Protein AF-A0A9P7A3I8-F1 (afdb_monomer_lite)

Foldseek 3Di:
DAAAPPCQQVVLCVVQVFDDDDDDPRAWPDPAKDKGDFDDDPNDTDIDIDFTGCNRPVDHVVVRVVRVVVVVVVVVVVVVVVVVVD

Sequence (86 aa):
MGATGSGKSTFINKASGSNLPVGRGLESCTSEVRTSRPFVVSGRVVTLIDTPGFDDTSRSDTDILTMIAAYLSKTYVIRLQYISSG

InterPro domains:
  IPR006073 GTP binding domain [PF01926] (1-59)
  IPR027417 P-loop containing nucleoside triphosphate hydrolase [G3DSA:3.40.50.300] (1-82)
  IPR027417 P-loop containing nucleoside triphosphate hydrolase [SSF52540] (1-74)

Organism: NCBI:txid48579

Secondary structure (DSSP, 8-state):
---TTSSHHHHHHHHHT------SSSS---SS-EEPPPEEETTEEE--EE---SS-TTS-HHHHHHHHHHHHHHHHHHHHHHHHT-

pLDDT: mean 81.31, std 13.37, range [46.69, 96.75]

Structure (mmCIF, N/CA/C/O backbone):
data_AF-A0A9P7A3I8-F1
#
_entry.id   AF-A0A9P7A3I8-F1
#
loop_
_atom_site.group_PDB
_atom_site.id
_atom_site.type_symbol
_atom_site.label_atom_id
_atom_site.label_alt_id
_atom_site.label_comp_id
_atom_site.label_asym_id
_atom_site.label_entity_id
_atom_site.label_seq_id
_atom_site.pdbx_PDB_ins_code
_atom_site.Cartn_x
_atom_site.Cartn_y
_atom_site.Cartn_z
_atom_site.occupancy
_atom_site.B_iso_or_equiv
_atom_site.auth_seq_id
_atom_site.auth_comp_id
_atom_site.auth_asym_id
_atom_site.auth_atom_id
_atom_site.pdbx_PDB_model_num
ATOM 1 N N . MET A 1 1 ? 3.966 -5.871 -0.506 1.00 76.06 1 MET A N 1
ATOM 2 C CA . MET A 1 1 ? 4.590 -5.618 -1.825 1.00 76.06 1 MET A CA 1
ATOM 3 C C . MET A 1 1 ? 4.627 -6.927 -2.602 1.00 76.06 1 MET A C 1
ATOM 5 O O . MET A 1 1 ? 4.559 -7.978 -1.978 1.00 76.06 1 MET A O 1
ATOM 9 N N . GLY A 1 2 ? 4.672 -6.877 -3.931 1.00 79.06 2 GLY A N 1
ATOM 10 C CA . GLY A 1 2 ? 4.716 -8.064 -4.794 1.00 79.06 2 GLY A CA 1
ATOM 11 C C . GLY A 1 2 ? 4.597 -7.689 -6.272 1.00 79.06 2 GLY A C 1
ATOM 12 O O . GLY A 1 2 ? 4.198 -6.559 -6.576 1.00 79.06 2 GLY A O 1
ATOM 13 N N . ALA A 1 3 ? 4.923 -8.623 -7.168 1.00 81.25 3 ALA A N 1
ATOM 14 C CA . ALA A 1 3 ? 4.941 -8.413 -8.619 1.00 81.25 3 ALA A CA 1
ATOM 15 C C . ALA A 1 3 ? 3.603 -7.901 -9.186 1.00 81.25 3 ALA A C 1
ATOM 17 O O . ALA A 1 3 ? 2.535 -8.047 -8.574 1.00 81.25 3 ALA A O 1
ATOM 18 N N . THR A 1 4 ? 3.645 -7.265 -10.354 1.00 79.31 4 THR A N 1
ATOM 19 C CA . THR A 1 4 ? 2.435 -6.864 -11.088 1.00 79.31 4 THR A CA 1
ATOM 20 C C . THR A 1 4 ? 1.594 -8.100 -11.432 1.00 79.31 4 THR A C 1
ATOM 22 O O . THR A 1 4 ? 2.124 -9.182 -11.657 1.00 79.31 4 THR A O 1
ATOM 25 N N . GLY A 1 5 ? 0.264 -7.987 -11.364 1.00 79.44 5 GLY A N 1
ATOM 26 C CA . GLY A 1 5 ? -0.639 -9.124 -11.599 1.00 79.44 5 GLY A CA 1
ATOM 27 C C . GLY A 1 5 ? -0.771 -10.134 -10.447 1.00 79.44 5 GLY A C 1
ATOM 28 O O . GLY A 1 5 ? -1.634 -11.002 -10.508 1.00 79.44 5 GLY A O 1
ATOM 29 N N . SER A 1 6 ? -0.026 -9.997 -9.342 1.00 85.94 6 SER A N 1
ATOM 30 C CA . SER A 1 6 ? -0.079 -10.951 -8.214 1.00 85.94 6 SER A CA 1
ATOM 31 C C . SER A 1 6 ? -1.372 -10.926 -7.375 1.00 85.94 6 SER A C 1
ATOM 33 O O . SER A 1 6 ? -1.469 -11.617 -6.363 1.00 85.94 6 SER A O 1
ATOM 35 N N . GLY A 1 7 ? -2.361 -10.106 -7.747 1.00 88.38 7 GLY A N 1
ATOM 36 C CA . GLY A 1 7 ? -3.670 -10.060 -7.085 1.00 88.38 7 GLY A CA 1
ATOM 37 C C . GLY A 1 7 ? -3.777 -9.146 -5.857 1.00 88.38 7 GLY A C 1
ATOM 38 O O . GLY A 1 7 ? -4.777 -9.227 -5.147 1.00 88.38 7 GLY A O 1
ATOM 39 N N . LYS A 1 8 ? -2.811 -8.249 -5.610 1.00 89.50 8 LYS A N 1
ATOM 40 C CA . LYS A 1 8 ? -2.795 -7.321 -4.451 1.00 89.50 8 LYS A CA 1
ATOM 41 C C . LYS A 1 8 ? -4.116 -6.561 -4.257 1.00 89.50 8 LYS A C 1
ATOM 43 O O . LYS A 1 8 ? -4.775 -6.733 -3.233 1.00 89.50 8 LYS A O 1
ATOM 48 N N . SER A 1 9 ? -4.553 -5.806 -5.265 1.00 89.19 9 SER A N 1
ATOM 49 C CA . SER A 1 9 ? -5.788 -5.012 -5.208 1.00 89.19 9 SER A CA 1
ATOM 50 C C . SER A 1 9 ? -7.035 -5.888 -5.034 1.00 89.19 9 SER A C 1
ATOM 52 O O . SER A 1 9 ? -7.964 -5.527 -4.314 1.00 89.19 9 SER A O 1
ATOM 54 N N . THR A 1 10 ? -7.039 -7.088 -5.629 1.00 92.31 10 THR A N 1
ATOM 55 C CA . THR A 1 10 ? -8.136 -8.060 -5.464 1.00 92.31 10 THR A CA 1
ATOM 56 C C . THR A 1 10 ? -8.215 -8.567 -4.028 1.00 92.31 10 THR A C 1
ATOM 58 O O . THR A 1 10 ? -9.298 -8.600 -3.442 1.00 92.31 10 THR A O 1
ATOM 61 N N . PHE A 1 11 ? -7.073 -8.931 -3.442 1.00 93.31 11 PHE A N 1
ATOM 62 C CA . PHE A 1 11 ? -6.994 -9.351 -2.049 1.00 93.31 11 PHE A CA 1
ATOM 63 C C . PHE A 1 11 ? -7.482 -8.245 -1.112 1.00 93.31 11 PHE A C 1
ATOM 65 O O . PHE A 1 11 ? -8.316 -8.512 -0.250 1.00 93.31 11 PHE A O 1
ATOM 72 N N . ILE A 1 12 ? -7.024 -7.007 -1.315 1.00 94.75 12 ILE A N 1
ATOM 73 C CA . ILE A 1 12 ? -7.428 -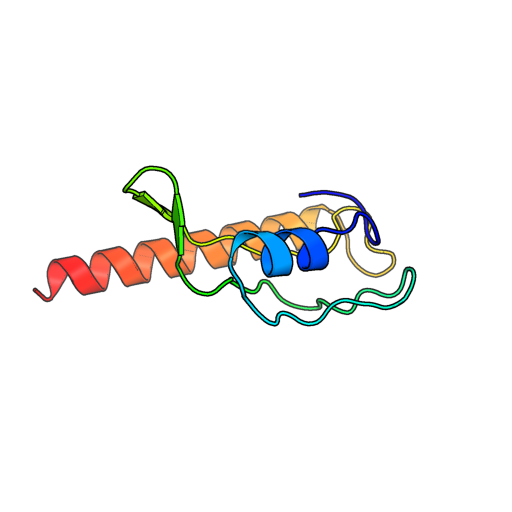5.864 -0.489 1.00 94.75 12 ILE A CA 1
ATOM 74 C C . ILE A 1 12 ? -8.941 -5.658 -0.557 1.00 94.75 12 ILE A C 1
ATOM 76 O O . ILE A 1 12 ? -9.586 -5.602 0.488 1.00 94.75 12 ILE A O 1
ATOM 80 N N . ASN A 1 13 ? -9.526 -5.628 -1.758 1.00 94.62 13 ASN A N 1
ATOM 81 C CA . ASN A 1 13 ? -10.975 -5.496 -1.920 1.00 94.62 13 ASN A CA 1
ATOM 82 C C . ASN A 1 13 ? -11.739 -6.594 -1.182 1.00 94.62 13 ASN A C 1
ATOM 84 O O . ASN A 1 13 ? -12.704 -6.300 -0.478 1.00 94.62 13 ASN A O 1
ATOM 88 N N . LYS A 1 14 ? -11.274 -7.843 -1.288 1.00 95.56 14 LYS A N 1
ATOM 89 C CA . LYS A 1 14 ? -11.913 -8.988 -0.637 1.00 95.56 14 LYS A CA 1
ATOM 90 C C . LYS A 1 14 ? -11.784 -8.950 0.886 1.00 95.56 14 LYS A C 1
ATOM 92 O O . LYS A 1 14 ? -12.744 -9.279 1.573 1.00 95.56 14 LYS A O 1
ATOM 97 N N . ALA A 1 15 ? -10.629 -8.546 1.409 1.00 95.06 15 ALA A N 1
ATOM 98 C CA . ALA A 1 15 ? -10.375 -8.489 2.846 1.00 95.06 15 ALA A CA 1
ATOM 99 C C . ALA A 1 15 ? -11.100 -7.320 3.526 1.00 95.06 15 ALA A C 1
ATOM 101 O O . ALA A 1 15 ? -11.611 -7.478 4.631 1.00 95.06 15 ALA A O 1
ATOM 102 N N . SER A 1 16 ? -11.154 -6.155 2.877 1.00 95.69 16 SER A N 1
ATOM 103 C CA . SER A 1 16 ? -11.677 -4.930 3.489 1.00 95.69 16 SER A CA 1
ATOM 104 C C . SER A 1 16 ? -13.102 -4.562 3.061 1.00 95.69 16 SER A C 1
ATOM 106 O O . SER A 1 16 ? -13.634 -3.570 3.547 1.00 95.69 16 SER A O 1
ATOM 108 N N . GLY A 1 17 ? -13.671 -5.231 2.052 1.00 94.31 17 GLY A N 1
ATOM 109 C CA . GLY A 1 17 ? -14.909 -4.790 1.389 1.00 94.31 17 GLY A CA 1
ATOM 110 C C . GLY A 1 17 ? -14.761 -3.470 0.616 1.00 94.31 17 GLY A C 1
ATOM 111 O O . GLY A 1 17 ? -15.730 -2.732 0.448 1.00 94.31 17 GLY A O 1
ATOM 112 N N . SER A 1 18 ? -13.538 -3.134 0.190 1.00 94.62 18 SER A N 1
ATOM 113 C CA . SER A 1 18 ? -13.282 -1.928 -0.614 1.00 94.62 18 SER A CA 1
ATOM 114 C C . SER A 1 18 ? -13.556 -2.193 -2.092 1.00 94.62 18 SER A C 1
ATOM 116 O O . SER A 1 18 ? -13.715 -3.336 -2.511 1.00 94.62 18 SER A O 1
ATOM 118 N N . ASN A 1 19 ? -13.577 -1.121 -2.885 1.00 92.12 19 ASN A N 1
ATOM 119 C CA . ASN A 1 19 ? -13.716 -1.189 -4.336 1.00 92.12 19 ASN A CA 1
ATOM 120 C C . ASN A 1 19 ? -12.575 -0.430 -5.032 1.00 92.12 19 ASN A C 1
ATOM 122 O O . ASN A 1 19 ? -12.793 0.556 -5.735 1.00 92.12 19 ASN A O 1
ATOM 126 N N . LEU A 1 20 ? -11.340 -0.840 -4.750 1.00 88.12 20 LEU A N 1
ATOM 127 C CA . LEU A 1 20 ? -10.145 -0.336 -5.414 1.00 88.12 20 LEU A CA 1
ATOM 128 C C . LEU A 1 20 ? -10.092 -0.835 -6.864 1.00 88.12 20 LEU A C 1
ATOM 130 O O . LEU A 1 20 ? -10.472 -1.982 -7.120 1.00 88.12 20 LEU A O 1
ATOM 134 N N . PRO A 1 21 ? -9.587 -0.023 -7.806 1.00 84.00 21 PRO A N 1
ATOM 135 C CA . PRO A 1 21 ? -9.389 -0.465 -9.179 1.00 84.00 21 PRO A CA 1
ATOM 136 C C . PRO A 1 21 ? -8.467 -1.685 -9.246 1.00 84.00 21 PRO A C 1
ATOM 138 O O . PRO A 1 21 ? -7.379 -1.681 -8.676 1.00 84.00 21 PRO A O 1
ATOM 141 N N . VAL A 1 22 ? -8.904 -2.717 -9.965 1.00 81.00 22 VAL A N 1
ATOM 142 C CA . VAL A 1 22 ? -8.119 -3.923 -10.238 1.00 81.00 22 VAL A CA 1
ATOM 143 C C . VAL A 1 22 ? -7.787 -3.929 -11.724 1.00 81.00 22 VAL A C 1
ATOM 145 O O . VAL A 1 22 ? -8.693 -3.869 -12.555 1.00 81.00 22 VAL A O 1
ATOM 148 N N . GLY A 1 23 ? -6.499 -3.989 -12.061 1.00 67.88 23 GLY A N 1
ATOM 149 C CA . GLY A 1 23 ? -6.081 -4.091 -13.456 1.00 67.88 23 GLY A CA 1
ATOM 150 C C . GLY A 1 23 ? -6.444 -5.435 -14.079 1.00 67.88 23 GLY A C 1
ATOM 151 O O . GLY A 1 23 ? -6.439 -6.464 -13.402 1.00 67.88 23 GLY A O 1
ATOM 152 N N . ARG A 1 24 ? -6.772 -5.429 -15.375 1.00 60.44 24 ARG A N 1
ATOM 153 C CA . ARG A 1 24 ? -6.922 -6.651 -16.174 1.00 60.44 24 ARG A CA 1
ATOM 154 C C . ARG A 1 24 ? -5.601 -6.895 -16.911 1.00 60.44 24 ARG A C 1
ATOM 156 O O . ARG A 1 24 ? -5.257 -6.120 -17.790 1.00 60.44 24 ARG A O 1
ATOM 163 N N . GLY A 1 25 ? -4.880 -7.963 -16.567 1.00 58.72 25 GLY A N 1
ATOM 164 C CA . GLY A 1 25 ? -3.604 -8.318 -17.208 1.00 58.72 25 GLY A CA 1
ATOM 165 C C . GLY A 1 25 ? -2.362 -7.785 -16.480 1.00 58.72 25 GLY A C 1
ATOM 166 O O . GLY A 1 25 ? -2.378 -7.627 -15.261 1.00 58.72 25 GLY A O 1
ATOM 167 N N . LEU A 1 26 ? -1.273 -7.572 -17.228 1.00 50.34 26 LEU A N 1
ATOM 168 C CA . LEU A 1 26 ? 0.031 -7.117 -16.715 1.00 50.34 26 LEU A CA 1
ATOM 169 C C . LEU A 1 26 ? 0.213 -5.591 -16.762 1.00 50.34 26 LEU A C 1
ATOM 171 O O . LEU A 1 26 ? 1.215 -5.091 -16.264 1.00 50.34 26 LEU A O 1
ATOM 175 N N . GLU A 1 27 ? -0.736 -4.843 -17.330 1.00 46.69 27 GLU A N 1
ATOM 176 C CA . GLU A 1 27 ? -0.676 -3.382 -17.307 1.00 46.69 27 GLU A CA 1
ATOM 177 C C . GLU A 1 27 ? -1.022 -2.842 -15.916 1.00 46.69 27 GLU A C 1
ATOM 179 O O . GLU A 1 27 ? -2.034 -3.191 -15.297 1.00 46.69 27 GLU A O 1
ATOM 184 N N . SER A 1 28 ? -0.150 -1.970 -15.418 1.00 51.72 28 SER A N 1
ATOM 185 C CA . SER A 1 28 ? -0.268 -1.356 -14.103 1.00 51.72 28 SER A CA 1
ATOM 186 C C . SER A 1 28 ? -1.453 -0.386 -14.059 1.00 51.72 28 SER A C 1
ATOM 188 O O . SER A 1 28 ? -1.367 0.761 -14.486 1.00 51.72 28 SER A O 1
ATOM 190 N N . CYS A 1 29 ? -2.594 -0.826 -13.520 1.00 50.28 29 CYS A N 1
ATOM 191 C CA . CYS A 1 29 ? -3.752 0.052 -13.279 1.00 50.28 29 CYS A CA 1
ATOM 192 C C . CYS A 1 29 ? -3.640 0.890 -11.989 1.00 50.28 29 CYS A C 1
ATOM 194 O O . CYS A 1 29 ? -4.580 1.599 -11.610 1.00 50.28 29 CYS A O 1
ATOM 196 N N . THR A 1 30 ? -2.502 0.822 -11.299 1.00 54.56 30 THR A N 1
ATOM 197 C CA . THR A 1 30 ? -2.218 1.591 -10.085 1.00 54.56 30 THR A CA 1
ATOM 198 C C . THR A 1 30 ? -0.966 2.429 -10.304 1.00 54.56 30 THR A C 1
ATOM 200 O O . THR A 1 30 ? 0.141 1.992 -10.016 1.00 54.56 30 THR A O 1
ATOM 203 N N . SER A 1 31 ? -1.140 3.655 -10.793 1.00 59.75 31 SER A N 1
ATOM 204 C CA . SER A 1 31 ? -0.077 4.663 -10.880 1.00 59.75 31 SER A CA 1
ATOM 205 C C . SER A 1 31 ? 0.208 5.353 -9.536 1.00 59.75 31 SER A C 1
ATOM 207 O O . SER A 1 31 ? 1.161 6.129 -9.444 1.00 59.75 31 SER A O 1
ATOM 209 N N . GLU A 1 32 ? -0.578 5.062 -8.496 1.00 68.31 32 GLU A N 1
ATOM 210 C CA . GLU A 1 32 ? -0.580 5.748 -7.201 1.00 68.31 32 GLU A CA 1
ATOM 211 C C . GLU A 1 32 ? -0.778 4.765 -6.038 1.00 68.31 32 GLU A C 1
ATOM 213 O O . GLU A 1 32 ? -1.423 3.724 -6.193 1.00 68.31 32 GLU A O 1
ATOM 218 N N . VAL A 1 33 ? -0.261 5.125 -4.857 1.00 83.06 33 VAL A N 1
ATOM 219 C CA . VAL A 1 33 ? -0.547 4.430 -3.592 1.00 83.06 33 VAL A CA 1
ATOM 220 C C . VAL A 1 33 ? -1.986 4.736 -3.170 1.00 83.06 33 VAL A C 1
ATOM 222 O O . VAL A 1 33 ? -2.371 5.901 -3.073 1.00 83.06 33 VAL A O 1
ATOM 225 N N . ARG A 1 34 ? -2.783 3.701 -2.895 1.00 88.25 34 ARG A N 1
ATOM 226 C CA . ARG A 1 34 ? -4.190 3.822 -2.475 1.00 88.25 34 ARG A CA 1
ATOM 227 C C . ARG A 1 34 ? -4.426 3.095 -1.163 1.00 88.25 34 ARG A C 1
ATOM 229 O O . ARG A 1 34 ? -3.675 2.198 -0.799 1.00 88.25 34 ARG A O 1
ATOM 236 N N . THR A 1 35 ? -5.490 3.448 -0.455 1.00 91.62 35 THR A N 1
ATOM 237 C CA . THR A 1 35 ? -5.876 2.758 0.778 1.00 91.62 35 THR A CA 1
ATOM 238 C C . THR A 1 35 ? -7.258 2.162 0.699 1.00 91.62 35 THR A C 1
ATOM 240 O O . THR A 1 35 ? -8.172 2.713 0.085 1.00 91.62 35 THR A O 1
ATOM 243 N N . SER A 1 36 ? -7.415 1.031 1.376 1.00 94.12 36 SER A N 1
ATOM 244 C CA . SER A 1 36 ? -8.725 0.481 1.665 1.00 94.12 36 SER A CA 1
ATOM 245 C C . SER A 1 36 ? -9.517 1.415 2.578 1.00 94.12 36 SER A C 1
ATOM 247 O O . SER A 1 36 ? -8.963 2.238 3.313 1.00 94.12 36 SER A O 1
ATOM 249 N N . ARG A 1 37 ? -10.831 1.211 2.623 1.00 92.44 37 ARG A N 1
ATOM 250 C CA . ARG A 1 37 ? -11.619 1.628 3.784 1.00 92.44 37 ARG A CA 1
ATOM 251 C C . ARG A 1 37 ? -11.061 0.937 5.039 1.00 92.44 37 ARG 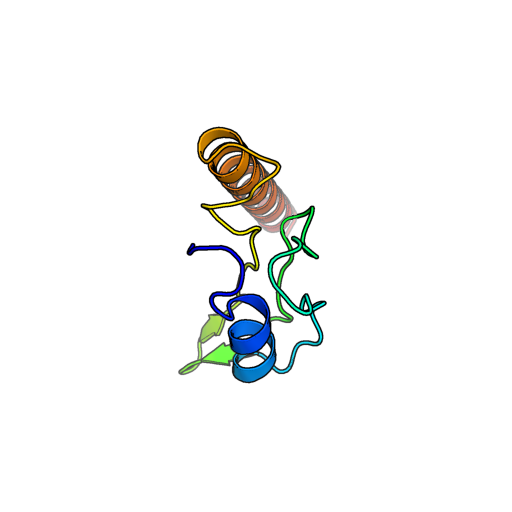A C 1
ATOM 253 O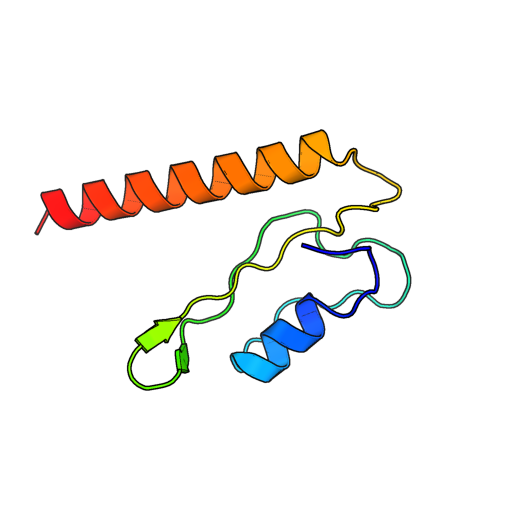 O . ARG A 1 37 ? -10.644 -0.224 4.933 1.00 92.44 37 ARG A O 1
ATOM 260 N N . PRO A 1 38 ? -11.028 1.611 6.201 1.00 94.94 38 PRO A N 1
ATOM 261 C CA . PRO A 1 38 ? -10.702 0.952 7.457 1.00 94.94 38 PRO A CA 1
ATOM 262 C C . PRO A 1 38 ? -11.706 -0.166 7.751 1.00 94.94 38 PRO A C 1
ATOM 264 O O . PRO A 1 38 ? -12.905 -0.002 7.523 1.00 94.94 38 PRO A O 1
ATOM 267 N N . PHE A 1 39 ? -11.228 -1.292 8.266 1.00 95.88 39 PHE A N 1
ATOM 268 C CA . PHE A 1 39 ? -12.055 -2.436 8.651 1.00 95.88 39 PHE A CA 1
ATOM 269 C C . PHE A 1 39 ? -11.498 -3.097 9.912 1.00 95.88 39 PHE A C 1
ATOM 271 O O . PHE A 1 39 ? -10.367 -2.831 10.318 1.00 95.88 39 PHE A O 1
ATOM 278 N N . VAL A 1 40 ? -12.308 -3.925 10.574 1.00 96.75 40 VAL A N 1
ATOM 279 C CA . VAL A 1 40 ? -11.936 -4.533 11.856 1.00 96.75 40 VAL A CA 1
ATOM 280 C C . VAL A 1 40 ? -11.408 -5.946 11.646 1.00 96.75 40 VAL A C 1
ATOM 282 O O . VAL A 1 40 ? -12.078 -6.786 11.051 1.00 96.75 40 VAL A O 1
ATOM 285 N N . VAL A 1 41 ? -10.232 -6.221 12.205 1.00 96.62 41 VAL A N 1
ATOM 286 C CA . VAL A 1 41 ? -9.645 -7.562 12.294 1.00 96.62 41 VAL A CA 1
ATOM 287 C C . VAL A 1 41 ? -9.295 -7.823 13.751 1.00 96.62 41 VAL A C 1
ATOM 289 O O . VAL A 1 41 ? -8.480 -7.107 14.331 1.00 96.62 41 VAL A O 1
ATOM 292 N N . SER A 1 42 ? -9.934 -8.823 14.365 1.00 95.81 42 SER A N 1
ATOM 293 C CA . SER A 1 42 ? -9.692 -9.212 15.766 1.00 95.81 42 SER A CA 1
ATOM 294 C C . SER A 1 42 ? -9.730 -8.027 16.748 1.00 95.81 42 SER A C 1
ATOM 296 O O . SER A 1 42 ? -8.842 -7.861 17.582 1.00 95.81 42 SER A O 1
ATOM 298 N N . GLY A 1 43 ? -10.736 -7.157 16.603 1.00 95.94 43 GLY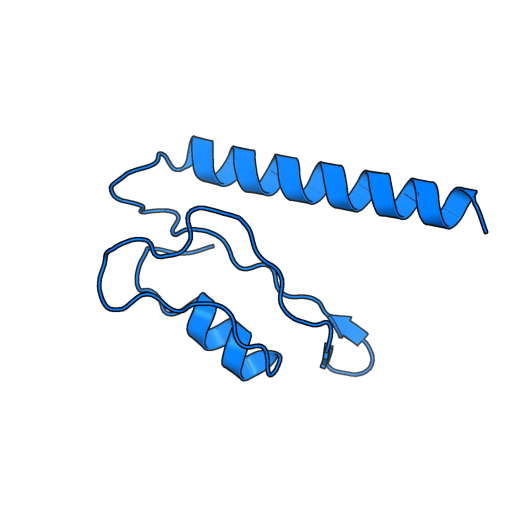 A N 1
ATOM 299 C CA . GLY A 1 43 ? -10.927 -5.971 17.449 1.00 95.94 43 GLY A CA 1
ATOM 300 C C . GLY A 1 43 ? -10.009 -4.783 17.136 1.00 95.94 43 GLY A C 1
ATOM 301 O O . GLY A 1 43 ? -10.073 -3.773 17.830 1.00 95.94 43 GLY A O 1
ATOM 302 N N . ARG A 1 44 ? -9.165 -4.863 16.102 1.00 96.38 44 ARG A N 1
ATOM 303 C CA . ARG A 1 44 ? -8.266 -3.775 15.691 1.00 96.38 44 ARG A CA 1
ATOM 304 C C . ARG A 1 44 ? -8.740 -3.148 14.391 1.00 96.38 44 ARG A C 1
ATOM 306 O O . ARG A 1 44 ? -9.075 -3.864 13.452 1.00 96.38 44 ARG A O 1
ATOM 313 N N . VAL A 1 45 ? -8.723 -1.818 14.330 1.00 95.38 45 VAL A N 1
ATOM 314 C CA . VAL A 1 45 ? -8.957 -1.080 13.084 1.00 95.38 45 VAL A CA 1
ATOM 315 C C . VAL A 1 45 ? -7.710 -1.193 12.213 1.00 95.38 45 VAL A C 1
ATOM 317 O O . VAL A 1 45 ? -6.619 -0.793 12.619 1.00 95.38 45 VAL A O 1
ATOM 320 N N . VAL A 1 46 ? -7.879 -1.754 11.022 1.00 95.75 46 VAL A N 1
ATOM 321 C CA . VAL A 1 46 ? -6.831 -1.991 10.033 1.00 95.75 46 VAL A CA 1
ATOM 322 C C . VAL A 1 46 ? -7.183 -1.244 8.754 1.00 95.75 46 VAL A C 1
ATOM 324 O O . VAL A 1 46 ? -8.317 -1.286 8.283 1.00 95.75 46 VAL A O 1
ATOM 327 N N . THR A 1 47 ? -6.179 -0.599 8.171 1.00 94.62 47 THR A N 1
ATOM 328 C CA . THR A 1 47 ? -6.240 -0.032 6.823 1.00 94.62 47 THR A CA 1
ATOM 329 C C . THR A 1 47 ? -5.162 -0.710 5.996 1.00 94.62 47 THR A C 1
ATOM 331 O O . THR A 1 47 ? -3.996 -0.719 6.392 1.00 94.62 47 THR A O 1
ATOM 334 N N . LEU A 1 48 ? -5.540 -1.294 4.860 1.00 94.31 48 LEU A N 1
ATOM 335 C CA . LEU A 1 48 ? -4.589 -1.877 3.920 1.00 94.31 48 LEU A CA 1
ATOM 336 C C . LEU A 1 48 ? -4.155 -0.823 2.904 1.00 94.31 48 LEU A C 1
ATOM 338 O O . LEU A 1 48 ? -4.965 -0.018 2.443 1.00 94.31 48 LEU A O 1
ATOM 342 N N . ILE A 1 49 ? -2.871 -0.850 2.555 1.00 91.12 49 ILE A N 1
ATOM 343 C CA . ILE A 1 49 ? -2.269 0.029 1.555 1.00 91.12 49 ILE A CA 1
ATOM 344 C C . ILE A 1 49 ? -2.059 -0.794 0.283 1.00 91.12 49 ILE A C 1
ATOM 346 O O . ILE A 1 49 ? -1.334 -1.790 0.298 1.00 91.12 49 ILE A O 1
ATOM 350 N N . ASP A 1 50 ? -2.706 -0.378 -0.801 1.00 88.25 50 ASP A N 1
ATOM 351 C CA . ASP A 1 50 ? -2.486 -0.894 -2.145 1.00 88.25 50 ASP A CA 1
ATOM 352 C C . ASP A 1 50 ? -1.380 -0.089 -2.823 1.00 88.25 50 ASP A C 1
ATOM 354 O O . ASP A 1 50 ? -1.385 1.146 -2.817 1.00 88.25 50 ASP A O 1
ATOM 358 N N . THR A 1 51 ? -0.409 -0.793 -3.389 1.00 84.88 51 THR A N 1
ATOM 359 C CA . THR A 1 51 ? 0.777 -0.201 -4.009 1.00 84.88 51 THR A CA 1
ATOM 360 C C . THR A 1 51 ? 0.923 -0.736 -5.427 1.00 84.88 51 THR A C 1
ATOM 362 O O . THR A 1 51 ? 0.518 -1.879 -5.681 1.00 84.88 51 THR A O 1
ATOM 365 N N . PRO A 1 52 ? 1.588 0.011 -6.327 1.00 79.62 52 PRO A N 1
ATOM 366 C CA . PRO A 1 52 ? 2.024 -0.548 -7.599 1.00 79.62 52 PRO A CA 1
ATOM 367 C C . PRO A 1 52 ? 2.817 -1.851 -7.408 1.00 79.62 52 PRO A C 1
ATOM 369 O O . PRO A 1 52 ? 3.320 -2.154 -6.313 1.00 79.62 52 PRO A O 1
ATOM 372 N N . GLY A 1 53 ? 2.883 -2.658 -8.470 1.00 77.69 53 GLY A N 1
ATOM 373 C CA . GLY A 1 53 ? 3.766 -3.818 -8.488 1.00 77.69 53 GLY A CA 1
ATOM 374 C C . GLY A 1 53 ? 5.211 -3.386 -8.280 1.00 77.69 53 GLY A C 1
ATOM 375 O O . GLY A 1 53 ? 5.593 -2.312 -8.717 1.00 77.69 53 GLY A O 1
ATOM 376 N N . PHE A 1 54 ? 5.983 -4.200 -7.560 1.00 71.25 54 PHE A N 1
ATOM 377 C CA . PHE A 1 54 ? 7.423 -3.957 -7.437 1.00 71.25 54 PHE A CA 1
ATOM 378 C C . PHE A 1 54 ? 8.085 -4.171 -8.810 1.00 71.25 54 PHE A C 1
ATOM 380 O O . PHE A 1 54 ? 8.739 -3.287 -9.326 1.00 71.25 54 PHE A O 1
ATOM 387 N N . ASP A 1 55 ? 7.708 -5.263 -9.479 1.00 68.31 55 ASP A N 1
ATOM 388 C CA . ASP A 1 55 ? 8.125 -5.615 -10.840 1.00 68.31 55 ASP A CA 1
ATOM 389 C C . ASP A 1 55 ? 7.243 -4.919 -11.905 1.00 68.31 55 ASP A C 1
ATOM 391 O O . ASP A 1 55 ? 6.470 -5.552 -12.633 1.00 68.31 55 ASP A O 1
ATOM 395 N N . ASP A 1 56 ? 7.204 -3.585 -11.884 1.00 67.44 56 ASP A N 1
ATOM 396 C CA . ASP A 1 56 ? 6.439 -2.782 -12.844 1.00 67.44 56 ASP A CA 1
ATOM 397 C C . ASP A 1 56 ? 7.270 -2.540 -14.110 1.00 67.44 56 ASP A C 1
ATOM 399 O O . ASP A 1 56 ? 8.411 -2.094 -14.057 1.00 67.44 56 ASP A O 1
ATOM 403 N N . THR A 1 57 ? 6.683 -2.783 -15.281 1.00 64.94 57 THR A N 1
ATOM 404 C CA . THR A 1 57 ? 7.343 -2.572 -16.580 1.00 64.94 57 THR A CA 1
ATOM 405 C C . THR A 1 57 ? 7.722 -1.114 -16.855 1.00 64.94 57 THR A C 1
ATOM 407 O O . THR A 1 57 ? 8.497 -0.851 -17.770 1.00 64.94 57 THR A O 1
ATOM 410 N N . SER A 1 58 ? 7.154 -0.161 -16.112 1.00 68.69 58 SER A N 1
ATOM 411 C CA . SER A 1 58 ? 7.308 1.278 -16.345 1.00 68.69 58 SER A CA 1
ATOM 412 C C . SER A 1 58 ? 8.059 2.034 -15.244 1.00 68.69 58 SER A C 1
ATOM 414 O O . SER A 1 58 ? 8.330 3.224 -15.416 1.00 68.69 58 SER A O 1
ATOM 416 N N . ARG A 1 59 ? 8.383 1.395 -14.110 1.00 75.19 59 ARG A N 1
ATOM 417 C CA . ARG A 1 59 ? 8.966 2.057 -12.926 1.00 75.19 59 ARG A CA 1
ATOM 418 C C . ARG A 1 59 ? 9.988 1.165 -12.239 1.00 75.19 59 ARG A C 1
ATOM 420 O O . ARG A 1 59 ? 9.808 -0.043 -12.190 1.00 75.19 59 ARG A O 1
ATOM 427 N N . SER A 1 60 ? 11.030 1.766 -11.668 1.00 83.75 60 SER A N 1
ATOM 428 C CA . SER A 1 60 ? 12.019 1.007 -10.901 1.00 83.75 60 SER A CA 1
ATOM 429 C C . SER A 1 60 ? 11.515 0.683 -9.492 1.00 83.75 60 SER A C 1
ATOM 431 O O . SER A 1 60 ? 10.766 1.462 -8.897 1.00 83.75 60 SER A O 1
ATOM 433 N N . ASP A 1 61 ? 12.009 -0.409 -8.907 1.00 83.25 61 ASP A N 1
ATOM 434 C CA . ASP A 1 61 ? 11.793 -0.760 -7.495 1.00 83.25 61 ASP A CA 1
ATOM 435 C C . ASP A 1 61 ? 12.072 0.417 -6.544 1.00 83.25 61 ASP A C 1
ATOM 437 O O . ASP A 1 61 ? 11.340 0.648 -5.579 1.00 83.25 61 ASP A O 1
ATOM 441 N N . THR A 1 62 ? 13.115 1.202 -6.832 1.00 86.12 62 THR A N 1
ATOM 442 C CA . THR A 1 62 ? 13.497 2.385 -6.048 1.00 86.12 62 THR A CA 1
ATOM 443 C C . THR A 1 62 ? 12.417 3.466 -6.087 1.00 86.12 62 THR A C 1
ATOM 445 O O . THR A 1 62 ? 12.123 4.079 -5.055 1.00 86.12 62 THR A O 1
ATOM 448 N N . ASP A 1 63 ? 11.773 3.678 -7.235 1.00 84.38 63 ASP A N 1
ATOM 449 C CA . ASP A 1 63 ? 10.653 4.619 -7.355 1.00 84.38 63 ASP A CA 1
ATOM 450 C C . ASP A 1 63 ? 9.449 4.129 -6.547 1.00 84.38 63 ASP A C 1
ATOM 452 O O . ASP A 1 63 ? 8.804 4.909 -5.838 1.00 84.38 63 ASP A O 1
ATOM 456 N N . ILE A 1 64 ? 9.174 2.819 -6.589 1.00 83.44 64 ILE A N 1
ATOM 457 C CA . ILE A 1 64 ? 8.104 2.201 -5.797 1.00 83.44 64 ILE A CA 1
ATOM 458 C C . ILE A 1 64 ? 8.357 2.388 -4.298 1.00 83.44 64 ILE A C 1
ATOM 460 O O . ILE A 1 64 ? 7.462 2.831 -3.570 1.00 83.44 64 ILE A O 1
ATOM 464 N N . LEU A 1 65 ? 9.575 2.118 -3.830 1.00 88.12 65 LEU A N 1
ATOM 465 C CA . LEU A 1 65 ? 9.969 2.338 -2.436 1.00 88.12 65 LEU A CA 1
ATOM 466 C C . LEU A 1 65 ? 9.846 3.806 -2.027 1.00 88.12 65 LEU A C 1
ATOM 468 O O . LEU A 1 65 ? 9.323 4.097 -0.949 1.00 88.12 65 LEU A O 1
ATOM 472 N N . THR A 1 66 ? 10.267 4.726 -2.894 1.00 88.38 6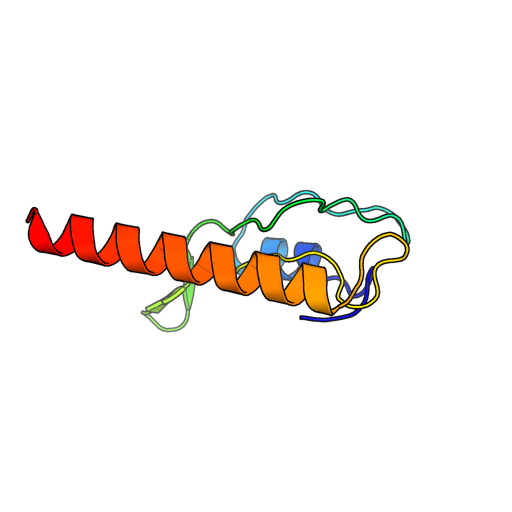6 THR A N 1
ATOM 473 C CA . THR A 1 66 ? 10.184 6.171 -2.647 1.00 88.38 66 THR A CA 1
ATOM 474 C C . THR A 1 66 ? 8.733 6.617 -2.474 1.00 88.38 66 THR A C 1
ATOM 476 O O . THR A 1 66 ? 8.422 7.344 -1.529 1.00 88.38 66 THR A O 1
ATOM 479 N N . MET A 1 67 ? 7.814 6.133 -3.315 1.00 85.81 67 MET A N 1
ATOM 480 C CA . MET A 1 67 ? 6.381 6.426 -3.178 1.00 85.81 67 MET A CA 1
ATOM 481 C C . MET A 1 67 ? 5.802 5.906 -1.859 1.00 85.81 67 MET A C 1
ATOM 483 O O . MET A 1 67 ? 5.034 6.610 -1.199 1.00 85.81 67 MET A O 1
ATOM 487 N N . ILE A 1 68 ? 6.176 4.692 -1.450 1.00 86.50 68 ILE A N 1
ATOM 488 C CA . ILE A 1 68 ? 5.710 4.096 -0.191 1.00 86.50 68 ILE A CA 1
ATOM 489 C C . ILE A 1 68 ? 6.243 4.891 1.005 1.00 86.50 68 ILE A C 1
ATOM 491 O O . ILE A 1 68 ? 5.475 5.234 1.905 1.00 86.50 68 ILE A O 1
ATOM 495 N N . ALA A 1 69 ? 7.530 5.243 0.999 1.00 89.25 69 ALA A N 1
ATOM 496 C CA . ALA A 1 69 ? 8.145 6.051 2.048 1.00 89.25 69 ALA A CA 1
ATOM 497 C C . ALA A 1 69 ? 7.496 7.440 2.153 1.00 89.25 69 ALA A C 1
ATOM 499 O O . ALA A 1 69 ? 7.142 7.877 3.251 1.00 89.25 69 ALA A O 1
ATOM 500 N N . ALA A 1 70 ? 7.268 8.106 1.017 1.00 88.25 70 ALA A N 1
ATOM 501 C CA . ALA A 1 70 ? 6.592 9.399 0.967 1.00 88.25 70 ALA A CA 1
ATOM 502 C C . ALA A 1 70 ? 5.162 9.318 1.525 1.00 88.25 70 ALA A C 1
ATOM 504 O O . ALA A 1 70 ? 4.758 10.162 2.331 1.00 88.25 70 ALA A O 1
ATOM 505 N N . TYR A 1 71 ? 4.409 8.276 1.155 1.00 87.81 71 TYR A N 1
ATOM 506 C CA . TYR A 1 71 ? 3.056 8.049 1.661 1.00 87.81 71 TYR A CA 1
ATOM 507 C C . TYR A 1 71 ? 3.033 7.844 3.184 1.00 87.81 71 TYR A C 1
ATOM 509 O O . TYR A 1 71 ? 2.239 8.476 3.890 1.00 87.81 71 TYR A O 1
ATOM 517 N N . LEU A 1 72 ? 3.915 6.988 3.707 1.00 89.00 72 LEU A N 1
ATOM 518 C CA . LEU A 1 72 ? 3.998 6.699 5.140 1.00 89.00 72 LEU A CA 1
ATOM 519 C C . LEU A 1 72 ? 4.421 7.932 5.943 1.00 89.00 72 LEU A C 1
ATOM 521 O O . LEU A 1 72 ? 3.798 8.229 6.963 1.00 89.00 72 LEU A O 1
ATOM 525 N N . SER A 1 73 ? 5.412 8.683 5.455 1.00 89.38 73 SER A N 1
ATOM 526 C CA . SER A 1 73 ? 5.863 9.934 6.074 1.00 89.38 73 SER A CA 1
ATOM 527 C C . SER A 1 73 ? 4.719 10.945 6.183 1.00 89.38 73 SER A C 1
ATOM 529 O O . SER A 1 73 ? 4.403 11.420 7.276 1.00 89.38 73 SER A O 1
ATOM 531 N N . LYS A 1 74 ? 4.005 11.192 5.077 1.00 85.94 74 LYS A N 1
ATOM 532 C CA . LYS A 1 74 ? 2.854 12.104 5.055 1.00 85.94 74 LYS A CA 1
ATOM 533 C C . LYS A 1 74 ? 1.757 11.667 6.027 1.00 85.94 74 LYS A C 1
ATOM 535 O O . LYS A 1 74 ? 1.236 12.488 6.778 1.00 85.94 74 LYS A O 1
ATOM 540 N N . THR A 1 75 ? 1.419 10.380 6.035 1.00 84.44 75 THR A N 1
ATOM 541 C CA . THR A 1 75 ? 0.363 9.834 6.904 1.00 84.44 75 THR A CA 1
ATOM 542 C C . THR A 1 75 ? 0.734 9.954 8.382 1.00 84.44 75 THR A C 1
ATOM 544 O O . THR A 1 75 ? -0.112 10.293 9.210 1.00 84.44 75 THR A O 1
ATOM 547 N N . TYR A 1 76 ? 2.003 9.724 8.721 1.00 82.12 76 TYR A N 1
ATOM 548 C CA . TYR A 1 76 ? 2.501 9.870 10.085 1.00 82.12 76 TYR A CA 1
ATOM 549 C C . TYR A 1 76 ? 2.455 11.327 10.562 1.00 82.12 76 TYR A C 1
ATOM 551 O O . TYR A 1 76 ? 1.941 11.595 11.647 1.00 82.12 76 TYR A O 1
ATOM 559 N N . VAL A 1 77 ? 2.904 12.275 9.734 1.00 80.00 77 VAL A N 1
ATOM 560 C CA . VAL A 1 77 ? 2.863 13.712 10.060 1.00 80.00 77 VAL A CA 1
ATOM 561 C C . VAL A 1 77 ? 1.429 14.196 10.276 1.00 80.00 77 VAL A C 1
ATOM 563 O O . VAL A 1 77 ? 1.157 14.852 11.281 1.00 80.00 77 VAL A O 1
ATOM 566 N N . ILE A 1 78 ? 0.496 13.830 9.390 1.00 75.00 78 ILE A N 1
ATOM 567 C CA . ILE A 1 78 ? -0.927 14.189 9.530 1.00 75.00 78 ILE A CA 1
ATOM 568 C C . ILE A 1 78 ? -1.491 13.653 10.849 1.00 75.00 78 ILE A C 1
ATOM 570 O O . ILE A 1 78 ? -2.205 14.363 11.556 1.00 75.00 78 ILE A O 1
ATOM 574 N N . ARG A 1 79 ? -1.147 12.413 11.213 1.00 74.06 79 ARG A N 1
ATOM 575 C CA . ARG A 1 79 ? -1.594 11.814 12.473 1.00 74.06 79 ARG A CA 1
ATOM 576 C C . ARG A 1 79 ? -1.075 12.585 13.686 1.00 74.06 79 ARG A C 1
ATOM 578 O O . ARG A 1 79 ? -1.840 12.800 14.620 1.00 74.06 79 ARG A O 1
ATOM 585 N N . LEU A 1 80 ? 0.190 13.006 13.675 1.00 73.44 80 LEU A N 1
ATOM 586 C CA . LEU A 1 80 ? 0.757 13.806 14.763 1.00 73.44 80 LEU A CA 1
ATOM 587 C C . LEU A 1 80 ? 0.068 15.169 14.886 1.00 73.44 80 LEU A C 1
ATOM 589 O O . LEU A 1 80 ? -0.316 15.546 15.987 1.00 73.44 80 LEU A O 1
ATOM 593 N N . GLN A 1 81 ? -0.173 15.865 13.772 1.00 64.62 81 GLN A N 1
ATOM 594 C CA . GLN A 1 81 ? -0.890 17.147 13.780 1.00 64.62 81 GLN A CA 1
ATOM 595 C C . GLN A 1 81 ? -2.314 17.021 14.336 1.00 64.62 81 GLN A C 1
ATOM 597 O O . GLN A 1 81 ? -2.761 17.885 15.088 1.00 64.62 81 GLN A O 1
ATOM 602 N N . TYR A 1 82 ? -3.012 15.930 14.009 1.00 63.91 82 TYR A N 1
ATOM 603 C CA . TYR A 1 82 ? -4.361 15.672 14.513 1.00 63.91 82 TYR A CA 1
ATOM 604 C C . TYR A 1 82 ? -4.375 15.403 16.025 1.00 63.91 82 TYR A C 1
ATOM 606 O O . TYR A 1 82 ? -5.270 15.868 16.720 1.00 63.91 82 TYR A O 1
ATOM 614 N N . ILE A 1 83 ? -3.369 14.692 16.547 1.00 69.56 83 ILE A N 1
ATOM 615 C CA . ILE A 1 83 ? -3.232 14.429 17.990 1.00 69.56 83 ILE A CA 1
ATOM 616 C C . ILE A 1 83 ? -2.858 15.705 18.753 1.00 69.56 83 ILE A C 1
ATOM 618 O O . ILE A 1 83 ? -3.329 15.904 19.863 1.00 69.56 83 ILE A O 1
ATOM 622 N N . SER A 1 84 ? -2.037 16.584 18.174 1.00 63.72 84 SER A N 1
ATOM 623 C CA . SER A 1 84 ? -1.643 17.852 18.808 1.00 63.72 84 SER A CA 1
ATOM 624 C C . SER A 1 84 ? -2.731 18.931 18.794 1.00 63.72 84 SER A C 1
ATOM 626 O O . SER A 1 84 ? -2.547 19.968 19.425 1.00 63.72 84 SER A O 1
ATOM 628 N N . SER A 1 85 ? -3.82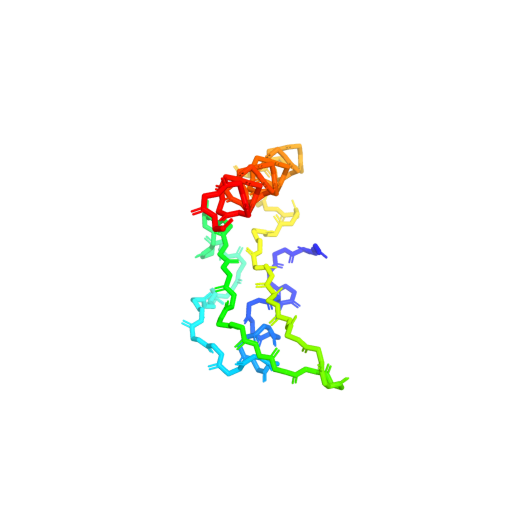6 18.717 18.061 1.00 61.81 85 SER A N 1
ATOM 629 C CA . SER A 1 85 ? -4.939 19.671 17.931 1.00 61.81 85 SER A CA 1
ATOM 630 C C . SER A 1 85 ? -6.184 19.262 18.733 1.00 61.81 85 SER A C 1
ATOM 632 O O . SER A 1 85 ? -7.216 19.922 18.608 1.00 61.81 85 SER A O 1
ATOM 634 N N . GLY A 1 86 ? -6.110 18.161 19.489 1.00 48.97 86 GLY A N 1
ATOM 635 C CA . GLY A 1 86 ? -7.203 17.593 20.285 1.00 48.97 86 GLY A CA 1
ATOM 636 C C . GLY A 1 86 ? -6.967 17.693 21.783 1.00 48.97 86 GLY A C 1
ATOM 637 O O . GLY A 1 86 ? -5.786 17.713 22.194 1.00 48.97 86 GLY A O 1
#

Radius of gyration: 14.36 Å; chains: 1; bounding box: 28×31×38 Å